Protein AF-A0A930A502-F1 (afdb_monomer_lite)

Structure (mmCIF, N/CA/C/O backbone):
data_AF-A0A930A502-F1
#
_entry.id   AF-A0A930A502-F1
#
loop_
_atom_site.group_PDB
_atom_site.id
_atom_site.type_symbol
_atom_site.label_atom_id
_atom_site.label_alt_id
_atom_site.label_comp_id
_atom_site.label_asym_id
_atom_site.label_entity_id
_atom_site.label_seq_id
_atom_site.pdbx_PDB_ins_code
_atom_site.Cartn_x
_atom_site.Cartn_y
_atom_site.Cartn_z
_atom_site.occupancy
_atom_site.B_iso_or_equiv
_atom_site.auth_seq_id
_atom_site.auth_comp_id
_atom_site.auth_asym_id
_atom_site.auth_atom_id
_atom_site.pdbx_PDB_model_num
ATOM 1 N N . ILE A 1 1 ? 21.771 18.315 -32.711 1.00 81.50 1 ILE A N 1
ATOM 2 C CA . ILE A 1 1 ? 21.617 18.127 -31.259 1.00 81.50 1 ILE A CA 1
ATOM 3 C C . ILE A 1 1 ? 22.024 19.423 -30.604 1.00 81.50 1 ILE A C 1
ATOM 5 O O . ILE A 1 1 ? 23.213 19.736 -30.575 1.00 81.50 1 ILE A O 1
ATOM 9 N N . LYS A 1 2 ? 21.029 20.214 -30.223 1.00 92.12 2 LYS A N 1
ATOM 10 C CA . LYS A 1 2 ? 21.214 21.560 -29.676 1.00 92.12 2 LYS A CA 1
ATOM 11 C C . LYS A 1 2 ? 20.811 21.653 -28.202 1.00 92.12 2 LYS A C 1
ATOM 13 O O . LYS A 1 2 ? 21.276 22.557 -27.521 1.00 92.12 2 LYS A O 1
ATOM 18 N N . ASP A 1 3 ? 20.024 20.697 -27.713 1.00 92.81 3 ASP A N 1
ATOM 19 C CA . ASP A 1 3 ? 19.558 20.611 -26.329 1.00 92.81 3 ASP A CA 1
ATOM 20 C C . ASP A 1 3 ? 19.425 19.149 -25.855 1.00 92.81 3 ASP A C 1
ATOM 22 O O . ASP A 1 3 ? 19.706 18.195 -26.594 1.00 92.81 3 ASP A O 1
ATOM 26 N N . TYR A 1 4 ? 19.050 18.985 -24.582 1.00 92.44 4 TYR A N 1
ATOM 27 C CA . TYR A 1 4 ? 18.911 17.681 -23.933 1.00 92.44 4 TYR A CA 1
ATOM 28 C C . TYR A 1 4 ? 17.735 16.861 -24.467 1.00 92.44 4 TYR A C 1
ATOM 30 O O . TYR A 1 4 ? 17.845 15.636 -24.509 1.00 92.44 4 TYR A O 1
ATOM 38 N N . ASP A 1 5 ? 16.652 17.497 -24.907 1.00 95.00 5 ASP A N 1
ATOM 39 C CA . ASP A 1 5 ? 15.483 16.790 -25.429 1.00 95.00 5 ASP A CA 1
ATOM 40 C C . ASP A 1 5 ? 15.796 16.196 -26.809 1.00 95.00 5 ASP A C 1
ATOM 42 O O . ASP A 1 5 ? 15.589 14.998 -27.035 1.00 95.00 5 ASP A O 1
ATOM 46 N N . GLU A 1 6 ? 16.419 16.976 -27.699 1.00 94.44 6 GLU A N 1
ATOM 47 C CA . GLU A 1 6 ? 16.942 16.494 -28.980 1.00 94.44 6 GLU A CA 1
ATOM 48 C C . GLU A 1 6 ? 17.991 15.392 -28.786 1.00 94.44 6 GLU A C 1
ATOM 50 O O . GLU A 1 6 ? 18.000 14.404 -29.530 1.00 94.44 6 GLU A O 1
ATOM 55 N N . LEU A 1 7 ? 18.881 15.539 -27.795 1.00 94.38 7 LEU A N 1
ATOM 56 C CA . LEU A 1 7 ? 19.883 14.521 -27.470 1.00 94.38 7 LEU A CA 1
ATOM 57 C C . LEU A 1 7 ? 19.214 13.228 -27.008 1.00 94.38 7 LEU A C 1
ATOM 59 O O . LEU A 1 7 ? 19.590 12.153 -27.472 1.00 94.38 7 LEU A O 1
ATOM 63 N N . ASN A 1 8 ? 18.227 13.324 -26.119 1.00 92.69 8 ASN A N 1
ATOM 64 C CA . ASN A 1 8 ? 17.527 12.175 -25.562 1.00 92.69 8 ASN A CA 1
ATOM 65 C C . ASN A 1 8 ? 16.766 11.411 -26.656 1.00 92.69 8 ASN A C 1
ATOM 67 O O . ASN A 1 8 ? 16.852 10.180 -26.733 1.00 92.69 8 ASN A O 1
ATOM 71 N N . VAL A 1 9 ? 16.090 12.131 -27.558 1.00 94.75 9 VAL A N 1
ATOM 72 C CA . VAL A 1 9 ? 15.415 11.532 -28.718 1.00 94.75 9 VAL A CA 1
ATOM 73 C C . VAL A 1 9 ? 16.430 10.868 -29.649 1.00 94.75 9 VAL A C 1
ATOM 75 O O . VAL A 1 9 ? 16.268 9.689 -29.980 1.00 94.75 9 VAL A O 1
ATOM 78 N N . TRP A 1 10 ? 17.503 11.561 -30.044 1.00 95.50 10 TRP A N 1
ATOM 79 C CA . TRP A 1 10 ? 18.530 10.997 -30.929 1.00 95.50 10 TRP A CA 1
ATOM 80 C C . TRP A 1 10 ? 19.221 9.771 -30.312 1.00 95.50 10 TRP A C 1
ATOM 82 O O . TRP A 1 10 ? 19.390 8.744 -30.980 1.00 95.50 10 TRP A O 1
ATOM 92 N N . PHE A 1 11 ? 19.566 9.837 -29.024 1.00 93.88 11 PHE A N 1
ATOM 93 C CA . PHE A 1 11 ? 20.206 8.743 -28.301 1.00 93.88 11 PHE A CA 1
ATOM 94 C C . PHE A 1 11 ? 19.317 7.497 -28.295 1.00 93.88 11 PHE A C 1
ATOM 96 O O . PHE A 1 11 ? 19.758 6.426 -28.713 1.00 93.88 11 PHE A O 1
ATOM 103 N N . ASN A 1 12 ? 18.052 7.629 -27.891 1.00 91.88 12 ASN A N 1
ATOM 104 C CA . ASN A 1 12 ? 17.153 6.482 -27.749 1.00 91.88 12 ASN A CA 1
ATOM 105 C C . ASN A 1 12 ? 16.696 5.890 -29.089 1.00 91.88 12 ASN A C 1
ATOM 107 O O . ASN A 1 12 ? 16.521 4.671 -29.197 1.00 91.88 12 ASN A O 1
ATOM 111 N N . THR A 1 13 ? 16.515 6.725 -30.115 1.00 91.31 13 THR A N 1
ATOM 112 C CA . THR A 1 13 ? 16.025 6.277 -31.430 1.00 91.31 13 THR A CA 1
ATOM 113 C C . THR A 1 13 ? 17.136 5.748 -32.334 1.00 91.31 13 THR A C 1
ATOM 115 O O . THR A 1 13 ? 16.905 4.789 -33.079 1.00 91.31 13 THR A O 1
ATOM 118 N N . THR A 1 14 ? 18.334 6.336 -32.246 1.00 91.00 14 THR A N 1
ATOM 119 C CA . THR A 1 14 ? 19.435 6.106 -33.191 1.00 91.00 14 THR A CA 1
ATOM 120 C C . THR A 1 14 ? 20.639 5.463 -32.507 1.00 91.00 14 THR A C 1
ATOM 122 O O . THR A 1 14 ? 20.966 4.308 -32.788 1.00 91.00 14 THR A O 1
ATOM 125 N N . TYR A 1 15 ? 21.292 6.164 -31.576 1.00 91.00 15 TYR A N 1
ATOM 126 C CA . TYR A 1 15 ? 22.592 5.730 -31.046 1.00 91.00 15 TYR A CA 1
ATOM 127 C C . TYR A 1 15 ? 22.513 4.454 -30.195 1.00 91.00 15 TYR A C 1
ATOM 129 O O . TYR A 1 15 ? 23.364 3.572 -30.315 1.00 91.00 15 TYR A O 1
ATOM 137 N N . ARG A 1 16 ? 21.439 4.285 -29.413 1.00 88.38 16 ARG A N 1
ATOM 138 C CA . ARG A 1 16 ? 21.165 3.070 -28.630 1.00 88.38 16 ARG A CA 1
ATOM 139 C C . ARG A 1 16 ? 21.151 1.815 -29.503 1.00 88.38 16 ARG A C 1
ATOM 141 O O . ARG A 1 16 ? 21.686 0.786 -29.100 1.00 88.38 16 ARG A O 1
ATOM 148 N N . LYS A 1 17 ? 20.572 1.890 -30.709 1.00 86.38 17 LYS A N 1
ATOM 149 C CA . LYS A 1 17 ? 20.543 0.752 -31.645 1.00 86.38 17 LYS A CA 1
ATOM 150 C C . LYS A 1 17 ? 21.951 0.378 -32.104 1.00 86.38 17 LYS A C 1
ATOM 152 O O . LYS A 1 17 ? 22.286 -0.801 -32.087 1.00 86.38 17 LYS A O 1
ATOM 157 N N . TYR A 1 18 ? 22.774 1.372 -32.450 1.00 87.81 18 TYR A N 1
ATOM 158 C CA . TYR A 1 18 ? 24.178 1.162 -32.817 1.00 87.81 18 TYR A CA 1
ATOM 159 C C . TYR A 1 18 ? 24.977 0.516 -31.676 1.00 87.81 18 TYR A C 1
ATOM 161 O O . TYR A 1 18 ? 25.687 -0.463 -31.904 1.00 87.81 18 TYR A O 1
ATOM 169 N N . LEU A 1 19 ? 24.829 1.015 -30.442 1.00 87.25 19 LEU A N 1
ATOM 170 C CA . LEU A 1 19 ? 25.496 0.439 -29.270 1.00 87.25 19 LEU A CA 1
ATOM 171 C C . LEU A 1 19 ? 25.076 -1.015 -29.034 1.00 87.25 19 LEU A C 1
ATOM 173 O O . LEU A 1 19 ? 25.941 -1.873 -28.866 1.00 87.25 19 LEU A O 1
ATOM 177 N N . ASN A 1 20 ? 23.775 -1.305 -29.088 1.00 83.81 20 ASN A N 1
ATOM 178 C CA . ASN A 1 20 ? 23.274 -2.668 -28.932 1.00 83.81 20 ASN A CA 1
ATOM 179 C C . ASN A 1 20 ? 23.815 -3.587 -30.035 1.00 83.81 20 ASN A C 1
ATOM 181 O O . ASN A 1 20 ? 24.306 -4.661 -29.730 1.00 83.81 20 ASN A O 1
ATOM 185 N N . GLN A 1 21 ? 23.827 -3.164 -31.300 1.00 81.56 21 GLN A N 1
ATOM 186 C CA . GLN A 1 21 ? 24.391 -3.984 -32.382 1.00 81.56 21 GLN A CA 1
ATOM 187 C C . GLN A 1 21 ? 25.895 -4.241 -32.224 1.00 81.56 21 GLN A C 1
ATOM 189 O O . GLN A 1 21 ? 26.375 -5.320 -32.563 1.00 81.56 21 GLN A O 1
ATOM 194 N N . LYS A 1 22 ? 26.650 -3.255 -31.729 1.00 85.62 22 LYS A N 1
ATOM 195 C CA . LYS A 1 22 ? 28.108 -3.355 -31.606 1.00 85.62 22 LYS A CA 1
ATOM 196 C C . LYS A 1 22 ? 28.554 -4.150 -30.379 1.00 85.62 22 LY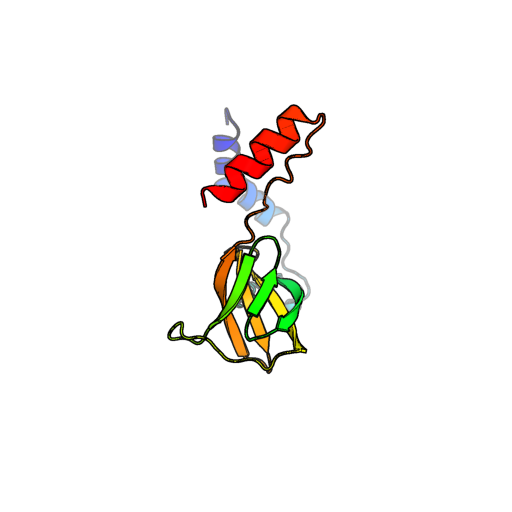S A C 1
ATOM 198 O O . LYS A 1 22 ? 29.584 -4.820 -30.434 1.00 85.62 22 LYS A O 1
ATOM 203 N N . PHE A 1 23 ? 27.818 -4.040 -29.274 1.00 81.44 23 PHE A N 1
ATOM 204 C CA . PHE A 1 23 ? 28.251 -4.540 -27.968 1.00 81.44 23 PHE A CA 1
ATOM 205 C C . PHE A 1 23 ? 27.332 -5.597 -27.358 1.00 81.44 23 PHE A C 1
ATOM 207 O O . PHE A 1 23 ? 27.807 -6.374 -26.529 1.00 81.44 23 PHE A O 1
ATOM 214 N N . ALA A 1 24 ? 26.058 -5.680 -27.756 1.00 75.81 24 ALA A N 1
ATOM 215 C CA . ALA A 1 24 ? 25.199 -6.765 -27.303 1.00 75.81 24 ALA A CA 1
ATOM 216 C C . ALA A 1 24 ? 25.589 -8.035 -28.060 1.00 75.81 24 ALA A C 1
ATOM 218 O O . ALA A 1 24 ? 25.290 -8.218 -29.239 1.00 75.81 24 ALA A O 1
ATOM 219 N N . ARG A 1 25 ? 26.309 -8.913 -27.371 1.00 72.00 25 ARG A N 1
ATOM 220 C CA . ARG A 1 25 ? 26.502 -10.288 -27.819 1.00 72.00 25 ARG A CA 1
ATOM 221 C C . ARG A 1 25 ? 25.325 -11.104 -27.323 1.00 72.00 25 ARG A C 1
ATOM 223 O O . ARG A 1 25 ? 24.859 -10.886 -26.205 1.00 72.00 25 ARG A O 1
ATOM 230 N N . ASN A 1 26 ? 24.886 -12.065 -28.129 1.00 70.75 26 ASN A N 1
ATOM 231 C CA . ASN A 1 26 ? 23.994 -13.084 -27.607 1.00 70.75 26 ASN A CA 1
ATOM 232 C C . ASN A 1 26 ? 24.705 -13.777 -26.434 1.00 70.75 26 ASN A C 1
ATOM 234 O O . ASN A 1 26 ? 25.896 -14.096 -26.556 1.00 70.75 26 ASN A O 1
ATOM 238 N N . PRO A 1 27 ? 24.022 -13.966 -25.298 1.00 70.06 27 PRO A N 1
ATOM 239 C CA . PRO A 1 27 ? 24.574 -14.733 -24.198 1.00 70.06 27 PRO A CA 1
ATOM 240 C C . PRO A 1 27 ? 24.963 -16.125 -24.700 1.00 70.06 27 PRO A C 1
ATOM 242 O O . PRO A 1 27 ? 24.263 -16.714 -25.522 1.00 70.06 27 PRO A O 1
ATOM 245 N N . ILE A 1 28 ? 26.089 -16.641 -24.211 1.00 74.38 28 ILE A N 1
ATOM 246 C CA . ILE A 1 28 ? 26.556 -17.988 -24.568 1.00 74.38 28 ILE A CA 1
ATOM 247 C C . ILE A 1 28 ? 25.569 -19.040 -24.039 1.00 74.38 28 ILE A C 1
ATOM 249 O O . ILE A 1 28 ? 25.320 -20.042 -24.700 1.00 74.38 28 ILE A O 1
ATOM 253 N N . ASP A 1 29 ? 24.982 -18.776 -22.871 1.00 76.56 29 ASP A N 1
ATOM 254 C CA . ASP A 1 29 ? 23.895 -19.555 -22.293 1.00 76.56 29 ASP A CA 1
ATOM 255 C C . ASP A 1 29 ? 22.545 -18.873 -22.589 1.00 76.56 29 ASP A C 1
ATOM 257 O O . ASP A 1 29 ? 22.324 -17.757 -22.112 1.00 76.56 29 ASP A O 1
ATOM 261 N N . PRO A 1 30 ? 21.617 -19.514 -23.323 1.00 69.44 30 PRO A N 1
ATOM 262 C CA . PRO A 1 30 ? 20.271 -18.990 -23.560 1.00 69.44 30 PRO A CA 1
ATOM 263 C C . PRO A 1 30 ? 19.508 -18.619 -22.277 1.00 69.44 30 PRO A C 1
ATOM 265 O O . PRO A 1 30 ? 18.686 -17.705 -22.312 1.00 69.44 30 PRO A O 1
ATOM 268 N N . HIS A 1 31 ? 19.803 -19.264 -21.142 1.00 70.12 31 HIS A N 1
ATOM 269 C CA . HIS A 1 31 ? 19.213 -18.945 -19.835 1.00 70.12 31 HIS A CA 1
ATOM 270 C C . HIS A 1 31 ? 19.847 -17.722 -19.154 1.00 70.12 31 HIS A C 1
ATOM 272 O O . HIS A 1 31 ? 19.285 -17.187 -18.202 1.00 70.12 31 HIS A O 1
ATOM 278 N N . SER A 1 32 ? 20.990 -17.244 -19.656 1.00 68.75 32 SER A N 1
ATOM 279 C CA . SER A 1 32 ? 21.634 -15.993 -19.236 1.00 68.75 32 SER A CA 1
ATOM 280 C C . SER A 1 32 ? 21.118 -14.773 -20.010 1.00 68.75 32 SER A C 1
ATOM 282 O O . SER A 1 32 ? 21.561 -13.650 -19.748 1.00 68.75 32 SER A O 1
ATOM 284 N N . ALA A 1 33 ? 20.217 -14.958 -20.979 1.00 69.44 33 ALA A N 1
ATOM 285 C CA . ALA A 1 33 ? 19.546 -13.840 -21.622 1.00 69.44 33 ALA A CA 1
ATOM 286 C C . ALA A 1 33 ? 18.676 -13.101 -20.608 1.00 69.44 33 ALA A C 1
ATOM 288 O O . ALA A 1 33 ? 17.957 -13.719 -19.826 1.00 69.44 33 ALA A O 1
ATOM 289 N N . PHE A 1 34 ? 18.704 -11.768 -20.653 1.00 69.62 34 PHE A N 1
ATOM 290 C CA . PHE A 1 34 ? 17.669 -10.982 -19.998 1.00 69.62 34 PHE A CA 1
ATOM 291 C C . PHE A 1 34 ? 16.328 -11.380 -20.607 1.00 69.62 34 PHE A C 1
ATOM 293 O O . PHE A 1 34 ? 16.038 -11.052 -21.758 1.00 69.62 34 PHE A O 1
ATOM 300 N N . MET A 1 35 ? 15.534 -12.120 -19.842 1.00 68.12 35 MET A N 1
ATOM 301 C CA . MET A 1 35 ? 14.180 -12.470 -20.228 1.00 68.12 35 MET A CA 1
ATOM 302 C C . MET A 1 35 ? 13.244 -11.336 -19.811 1.00 68.12 35 MET A C 1
ATOM 304 O O . MET A 1 35 ? 13.355 -10.845 -18.682 1.00 68.12 35 MET A O 1
ATOM 308 N N . PRO A 1 36 ? 12.334 -10.893 -20.695 1.00 71.00 36 PRO A N 1
ATOM 309 C CA . PRO A 1 36 ? 11.280 -9.983 -20.286 1.00 71.00 36 PRO A CA 1
ATOM 310 C C . PRO A 1 36 ? 10.477 -10.646 -19.165 1.00 71.00 36 PRO A C 1
ATOM 312 O O . PRO A 1 36 ? 10.115 -11.818 -19.243 1.00 71.00 36 PRO A O 1
ATOM 315 N N . ILE A 1 37 ? 10.240 -9.896 -18.095 1.00 73.56 37 ILE A N 1
ATOM 316 C CA . ILE A 1 37 ? 9.425 -10.367 -16.985 1.00 73.56 37 ILE A CA 1
ATOM 317 C C . ILE A 1 37 ? 7.959 -10.229 -17.410 1.00 73.56 37 ILE A C 1
ATOM 319 O O . ILE A 1 37 ? 7.439 -9.120 -17.489 1.00 73.56 37 ILE A O 1
ATOM 323 N N . GLU A 1 38 ? 7.294 -11.352 -17.676 1.00 80.19 38 GLU A N 1
ATOM 324 C CA . GLU A 1 38 ? 5.855 -11.420 -17.982 1.00 80.19 38 GLU A CA 1
ATOM 325 C C . GLU A 1 38 ? 5.008 -11.485 -16.702 1.00 80.19 38 GLU A C 1
ATOM 327 O O . GLU A 1 38 ? 4.100 -12.303 -16.569 1.00 80.19 38 GLU A O 1
ATOM 332 N N . VAL A 1 39 ? 5.330 -10.656 -15.710 1.00 80.38 39 VAL A N 1
ATOM 333 C CA . VAL A 1 39 ? 4.559 -10.590 -14.463 1.00 80.38 39 VAL A CA 1
ATOM 334 C C . VAL A 1 39 ? 4.136 -9.164 -14.174 1.00 80.38 39 VAL A C 1
ATOM 336 O O . VAL A 1 39 ? 4.759 -8.204 -14.634 1.00 80.38 39 VAL A O 1
ATOM 339 N N . ASN A 1 40 ? 3.081 -9.024 -13.380 1.00 82.12 40 ASN A N 1
ATOM 340 C CA . ASN A 1 40 ? 2.662 -7.723 -12.905 1.00 82.12 40 ASN A CA 1
ATO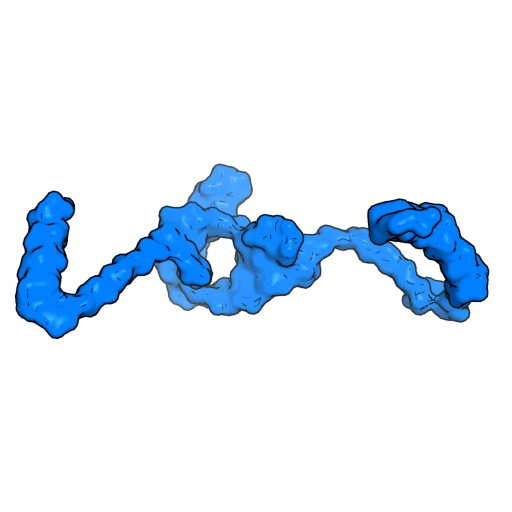M 341 C C . ASN A 1 40 ? 3.739 -7.142 -11.971 1.00 82.12 40 ASN A C 1
ATOM 343 O O . ASN A 1 40 ? 3.942 -7.621 -10.854 1.00 82.12 40 ASN A O 1
ATOM 347 N N . LEU A 1 41 ? 4.446 -6.107 -12.435 1.00 85.19 41 LEU A N 1
ATOM 348 C CA . LEU A 1 41 ? 5.534 -5.476 -11.683 1.00 85.19 41 LEU A CA 1
ATOM 349 C C . LEU A 1 41 ? 5.055 -4.891 -10.348 1.00 85.19 41 LEU A C 1
ATOM 351 O O . LEU A 1 41 ? 5.829 -4.892 -9.392 1.00 85.19 41 LEU A O 1
ATOM 355 N N . SER A 1 42 ? 3.786 -4.488 -10.256 1.00 83.06 42 SER A N 1
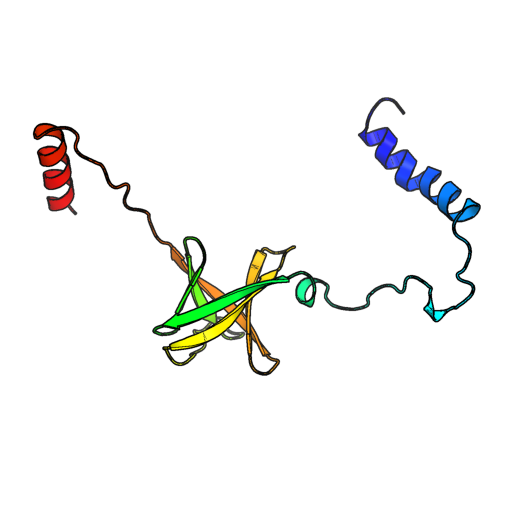ATOM 356 C CA . SER A 1 42 ? 3.128 -4.024 -9.029 1.00 83.06 42 SER A CA 1
ATOM 357 C C . SER A 1 42 ? 3.121 -5.051 -7.895 1.00 83.06 42 SER A C 1
ATOM 359 O O . SER A 1 42 ? 2.982 -4.692 -6.730 1.00 83.06 42 SER A O 1
ATOM 361 N N . GLU A 1 43 ? 3.304 -6.342 -8.187 1.00 78.88 43 GLU A N 1
ATOM 362 C CA . GLU A 1 43 ? 3.410 -7.377 -7.150 1.00 78.88 43 GLU A CA 1
ATOM 363 C C . GLU A 1 43 ? 4.823 -7.480 -6.557 1.00 78.88 43 GLU A C 1
ATOM 365 O O . GLU A 1 43 ? 4.995 -7.879 -5.397 1.00 78.88 43 GLU A O 1
ATOM 370 N N . ILE A 1 44 ? 5.832 -7.116 -7.354 1.00 85.25 44 ILE A N 1
ATOM 371 C CA . ILE A 1 44 ? 7.256 -7.214 -7.017 1.00 85.25 44 ILE A CA 1
ATOM 372 C C . ILE A 1 44 ? 7.743 -5.904 -6.402 1.00 85.25 44 ILE A C 1
ATOM 374 O O . ILE A 1 44 ? 8.346 -5.903 -5.325 1.00 85.25 44 ILE A O 1
ATOM 378 N N . PHE A 1 45 ? 7.467 -4.787 -7.071 1.00 91.12 45 PHE A N 1
ATOM 379 C CA . PHE A 1 45 ? 7.917 -3.455 -6.687 1.00 91.12 45 PHE A CA 1
ATOM 380 C C . PHE A 1 45 ? 6.988 -2.866 -5.635 1.00 91.12 45 PH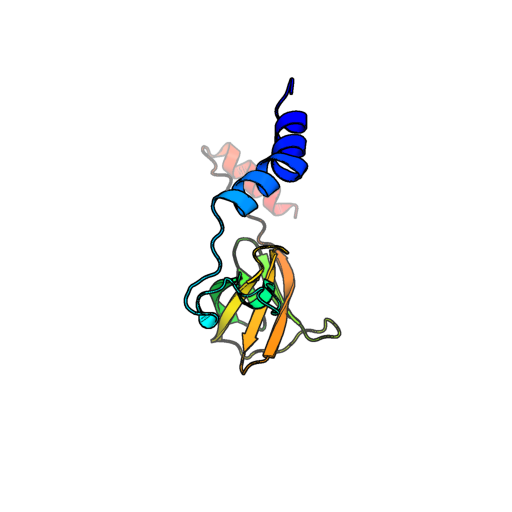E A C 1
ATOM 382 O O . PHE A 1 45 ? 6.209 -1.951 -5.890 1.00 91.12 45 PHE A O 1
ATOM 389 N N . THR A 1 46 ? 7.087 -3.425 -4.429 1.00 93.19 46 THR A N 1
ATOM 390 C CA . THR A 1 46 ? 6.292 -2.995 -3.282 1.00 93.19 46 THR A CA 1
ATOM 391 C C . THR A 1 46 ? 7.157 -2.658 -2.083 1.00 93.19 46 THR A C 1
ATOM 393 O O . THR A 1 46 ? 8.077 -3.398 -1.721 1.00 93.19 46 THR A O 1
ATOM 396 N N . LEU A 1 47 ? 6.823 -1.559 -1.408 1.00 94.00 47 LEU A N 1
ATOM 397 C CA . LEU A 1 47 ? 7.324 -1.303 -0.061 1.00 94.00 47 LEU A CA 1
ATOM 398 C C . LEU A 1 47 ? 6.547 -2.164 0.928 1.00 94.00 47 LEU A C 1
ATOM 400 O O . LEU A 1 47 ? 5.348 -2.368 0.763 1.00 94.00 47 LEU A O 1
ATOM 404 N N . ARG A 1 48 ? 7.220 -2.664 1.966 1.00 93.75 48 ARG A N 1
ATOM 405 C CA . ARG A 1 48 ? 6.637 -3.614 2.916 1.00 93.75 48 ARG A CA 1
ATOM 406 C C . ARG A 1 48 ? 6.727 -3.102 4.344 1.00 93.75 48 ARG A C 1
ATOM 408 O O . ARG A 1 48 ? 7.817 -2.825 4.838 1.00 93.75 48 ARG A O 1
ATOM 415 N N . TYR A 1 49 ? 5.594 -3.093 5.039 1.00 94.19 49 TYR A N 1
ATOM 416 C CA . TYR A 1 49 ? 5.508 -2.689 6.439 1.00 94.19 49 TYR A CA 1
ATOM 417 C C . TYR A 1 49 ? 4.642 -3.654 7.239 1.00 94.19 49 TYR A C 1
ATOM 419 O O . TYR A 1 49 ? 3.568 -4.064 6.806 1.00 94.19 49 TYR A O 1
ATOM 427 N N . ILE A 1 50 ? 5.087 -3.988 8.448 1.00 94.62 50 ILE A N 1
ATOM 428 C CA . ILE A 1 50 ? 4.245 -4.703 9.406 1.00 94.62 50 ILE A CA 1
ATOM 429 C C . ILE A 1 50 ? 3.415 -3.666 10.163 1.00 94.62 50 ILE A C 1
ATOM 431 O O . ILE A 1 50 ? 3.939 -2.679 10.701 1.00 94.62 50 ILE A O 1
ATOM 435 N N . ARG A 1 51 ? 2.099 -3.872 10.174 1.00 94.94 51 ARG A N 1
ATOM 436 C CA . ARG A 1 51 ? 1.142 -3.066 10.933 1.00 94.94 51 ARG A CA 1
ATOM 437 C C . ARG A 1 51 ? 0.191 -3.963 11.689 1.00 94.94 51 ARG A C 1
ATOM 439 O O . ARG A 1 51 ? -0.033 -5.110 11.324 1.00 94.94 51 ARG A O 1
ATOM 446 N N . LYS A 1 52 ? -0.370 -3.418 12.757 1.00 95.69 52 LYS A N 1
ATOM 447 C CA . LYS A 1 52 ? -1.337 -4.106 13.596 1.00 95.69 52 LYS A CA 1
ATOM 448 C C . LYS A 1 52 ? -2.711 -3.518 13.336 1.00 95.69 52 LYS A C 1
ATOM 450 O O . LYS A 1 52 ? -2.873 -2.301 13.420 1.00 95.69 52 LYS A O 1
ATOM 455 N N . ILE A 1 53 ? -3.672 -4.374 13.011 1.00 95.06 53 ILE A N 1
ATOM 456 C CA . ILE A 1 53 ? -5.064 -3.961 12.856 1.00 95.06 53 ILE A CA 1
ATOM 457 C C . ILE A 1 53 ? -5.710 -3.871 14.231 1.00 95.06 53 ILE A C 1
ATOM 459 O O . ILE A 1 53 ? -5.659 -4.823 15.007 1.00 95.06 53 ILE A O 1
ATOM 463 N N . ASN A 1 54 ? -6.362 -2.746 14.499 1.00 94.00 54 ASN A N 1
ATOM 464 C CA . ASN A 1 54 ? -7.205 -2.522 15.663 1.00 94.00 54 ASN A CA 1
ATOM 465 C C . ASN A 1 54 ? -8.566 -2.027 15.176 1.00 94.00 54 ASN A C 1
ATOM 467 O O . ASN A 1 54 ? -8.638 -1.049 14.444 1.00 94.00 54 ASN A O 1
ATOM 471 N N . ASN A 1 55 ? -9.638 -2.710 15.571 1.00 92.31 55 ASN A N 1
ATOM 472 C CA . ASN A 1 55 ? -11.020 -2.394 15.196 1.00 92.31 55 ASN A CA 1
ATOM 473 C C . ASN A 1 55 ? -11.212 -2.240 13.677 1.00 92.31 55 ASN A C 1
ATOM 475 O O . ASN A 1 55 ? -11.847 -1.303 13.209 1.00 92.31 55 ASN A O 1
ATOM 479 N N . GLY A 1 56 ? -10.626 -3.160 12.904 1.00 92.44 56 GLY A N 1
ATOM 480 C CA . GLY A 1 56 ? -10.737 -3.181 11.443 1.00 92.44 56 GLY A CA 1
ATOM 481 C C . GLY A 1 56 ? -9.891 -2.138 10.708 1.00 92.44 56 GLY A C 1
ATOM 482 O O . GLY A 1 56 ? -9.905 -2.131 9.483 1.00 92.44 56 GLY A O 1
ATOM 483 N N . ILE A 1 57 ? -9.124 -1.302 11.414 1.00 94.94 57 ILE A N 1
ATOM 484 C CA . ILE A 1 57 ? -8.275 -0.269 10.810 1.00 94.94 57 ILE A CA 1
ATOM 485 C C . ILE A 1 57 ? -6.811 -0.410 11.227 1.00 94.94 57 ILE A C 1
ATOM 487 O O . ILE A 1 57 ? -6.488 -1.001 12.259 1.00 94.94 57 ILE A O 1
ATOM 491 N N . PHE A 1 58 ? -5.908 0.173 10.448 1.00 94.94 58 PHE A N 1
ATOM 492 C CA . PHE A 1 58 ? -4.519 0.391 10.848 1.00 94.94 58 PHE A CA 1
ATOM 493 C C . PHE A 1 58 ? -4.092 1.816 10.505 1.00 94.94 58 PHE A C 1
ATOM 495 O O . PHE A 1 58 ? -4.576 2.415 9.547 1.00 94.94 58 PHE A O 1
ATOM 502 N N . SER A 1 59 ? -3.169 2.367 11.289 1.00 93.25 59 SER A N 1
ATOM 503 C CA . SER A 1 59 ? -2.541 3.642 10.963 1.00 93.25 59 SER A CA 1
ATOM 504 C C . SER A 1 59 ? -1.293 3.421 10.118 1.00 93.25 59 SER A C 1
ATOM 506 O O . SER A 1 59 ? -0.460 2.541 10.378 1.00 93.25 59 SER A O 1
ATOM 508 N N . PHE A 1 60 ? -1.138 4.247 9.095 1.00 91.69 60 PHE A N 1
ATOM 509 C CA . PHE A 1 60 ? 0.076 4.300 8.306 1.00 91.69 60 PHE A CA 1
ATOM 510 C C . PHE A 1 60 ? 0.313 5.731 7.830 1.00 91.69 60 PHE A C 1
ATOM 512 O O . PHE A 1 60 ? -0.586 6.379 7.299 1.00 91.69 60 PHE A O 1
ATOM 519 N N . GLN A 1 61 ? 1.530 6.234 8.060 1.00 87.25 61 GLN A N 1
ATOM 520 C CA . GLN A 1 61 ? 1.866 7.647 7.877 1.00 87.25 61 GLN A CA 1
ATOM 521 C C . GLN A 1 61 ? 0.847 8.548 8.604 1.00 87.25 61 GLN A C 1
ATOM 523 O O . GLN A 1 61 ? 0.654 8.405 9.812 1.00 87.25 61 GLN A O 1
ATOM 528 N N . LYS A 1 62 ? 0.199 9.464 7.880 1.00 88.31 62 LYS A N 1
ATOM 529 C CA . LYS A 1 62 ? -0.793 10.408 8.409 1.00 88.31 62 LYS A CA 1
ATOM 530 C C . LYS A 1 62 ? -2.234 9.907 8.279 1.00 88.31 62 LYS A C 1
ATOM 532 O O . LYS A 1 62 ? -3.142 10.631 8.662 1.00 88.31 62 LYS A O 1
ATOM 537 N N . ASN A 1 63 ? -2.458 8.690 7.786 1.00 93.81 63 ASN A N 1
ATOM 538 C CA . ASN A 1 63 ? -3.792 8.190 7.463 1.00 93.81 63 ASN A CA 1
ATOM 539 C C . ASN A 1 63 ? -4.151 6.932 8.261 1.00 93.81 63 ASN A C 1
ATOM 541 O O . ASN A 1 63 ? -3.291 6.160 8.698 1.00 93.81 63 ASN A O 1
ATOM 545 N N . TYR A 1 64 ? -5.451 6.729 8.424 1.00 94.50 64 TYR A N 1
ATOM 546 C CA . TYR A 1 64 ? -6.063 5.487 8.861 1.00 94.50 64 TYR A CA 1
ATOM 547 C C . TYR A 1 64 ? -6.644 4.780 7.649 1.00 94.50 64 TYR A C 1
ATOM 549 O O . TYR A 1 64 ? -7.392 5.371 6.869 1.00 94.50 64 TYR A O 1
ATOM 557 N N . TYR A 1 65 ? -6.307 3.506 7.523 1.00 95.88 65 TYR A N 1
ATOM 558 C CA . TYR A 1 65 ? -6.724 2.658 6.424 1.00 95.88 65 TYR A CA 1
ATOM 559 C C . TYR A 1 65 ? -7.617 1.537 6.942 1.00 95.88 65 TYR A C 1
ATOM 561 O O . TYR A 1 65 ? -7.337 0.960 7.996 1.00 95.88 65 TYR A O 1
ATOM 569 N N . ALA A 1 66 ? -8.655 1.210 6.178 1.00 95.75 66 ALA A N 1
ATOM 570 C CA . ALA A 1 66 ? -9.478 0.025 6.376 1.00 95.75 66 ALA A CA 1
ATOM 571 C C . ALA A 1 66 ? -9.314 -0.920 5.175 1.00 95.75 66 ALA A C 1
ATOM 573 O O . ALA A 1 66 ? -9.368 -0.446 4.036 1.00 95.75 66 ALA A O 1
ATOM 574 N N . PRO A 1 67 ? -9.131 -2.234 5.394 1.00 96.12 67 PRO A N 1
ATOM 575 C CA . PRO A 1 67 ? -9.223 -3.224 4.331 1.00 96.12 67 PRO A CA 1
ATOM 576 C C . PRO A 1 67 ? -10.641 -3.235 3.748 1.00 96.12 67 PRO A C 1
ATOM 578 O O . PRO A 1 67 ? -11.617 -3.120 4.493 1.00 96.12 67 PRO A O 1
ATOM 581 N N . VAL A 1 68 ? -10.758 -3.393 2.434 1.00 95.19 68 VAL A N 1
ATOM 582 C CA . VAL A 1 68 ? -12.032 -3.468 1.715 1.00 95.19 68 VAL A CA 1
ATOM 583 C C . VAL A 1 68 ? -12.080 -4.692 0.806 1.00 95.19 68 VAL A C 1
ATOM 585 O O . VAL A 1 68 ? -11.037 -5.197 0.388 1.00 95.19 68 VAL A O 1
ATOM 588 N N . ASP A 1 69 ? -13.284 -5.193 0.550 1.00 91.31 69 ASP A N 1
ATOM 589 C CA . ASP A 1 69 ? -13.532 -6.217 -0.465 1.00 91.31 69 ASP A CA 1
ATOM 590 C C . ASP A 1 69 ? -13.596 -5.612 -1.880 1.00 91.31 69 ASP A C 1
ATOM 592 O O . ASP A 1 69 ? -13.429 -4.402 -2.066 1.00 91.31 69 ASP A O 1
ATOM 596 N N . ASP A 1 70 ? -13.830 -6.468 -2.877 1.00 87.81 70 ASP A N 1
ATOM 597 C CA . ASP A 1 70 ? -13.892 -6.082 -4.292 1.00 87.81 70 ASP A CA 1
ATOM 598 C C . ASP A 1 70 ? -15.057 -5.114 -4.590 1.00 87.81 70 ASP A C 1
ATOM 600 O O . ASP A 1 70 ? -14.963 -4.293 -5.502 1.00 87.81 70 ASP A O 1
ATOM 604 N N . ASP A 1 71 ? -16.120 -5.140 -3.775 1.00 89.56 71 ASP A N 1
ATOM 605 C CA . ASP A 1 71 ? -17.252 -4.204 -3.839 1.00 89.56 71 ASP A CA 1
ATOM 606 C C . ASP A 1 71 ? -16.974 -2.887 -3.081 1.00 89.56 71 ASP A C 1
ATOM 608 O O . ASP A 1 71 ? -17.807 -1.975 -3.041 1.00 89.56 71 ASP A O 1
ATOM 612 N N . GLY A 1 72 ? -15.807 -2.769 -2.443 1.00 85.25 72 GLY A N 1
ATOM 613 C CA . GLY A 1 72 ? -15.405 -1.614 -1.650 1.00 85.25 72 GLY A CA 1
ATOM 614 C C . GLY A 1 72 ? -16.034 -1.542 -0.256 1.00 85.25 72 GLY A C 1
ATOM 615 O O . GLY A 1 72 ? -15.928 -0.487 0.381 1.00 85.25 72 GLY A O 1
ATOM 616 N N . LYS A 1 73 ? -16.673 -2.611 0.229 1.00 90.31 73 LYS A N 1
ATOM 617 C CA . LYS A 1 73 ? -17.205 -2.707 1.595 1.00 90.31 73 LYS A CA 1
ATOM 618 C C . LYS A 1 73 ? -16.098 -3.088 2.580 1.00 90.31 73 LYS A C 1
ATOM 620 O O . LYS A 1 73 ? -15.120 -3.722 2.191 1.00 90.31 73 LYS A O 1
ATOM 625 N N . PRO A 1 74 ? -16.228 -2.736 3.872 1.00 89.31 74 PRO A N 1
ATOM 626 C CA . PRO A 1 74 ? -15.216 -3.066 4.870 1.00 89.31 74 PRO A CA 1
ATOM 627 C C . PRO A 1 74 ? -14.965 -4.577 4.976 1.00 89.31 74 PRO A C 1
ATOM 629 O O . PRO A 1 74 ? -15.867 -5.349 5.304 1.00 89.31 74 PRO A O 1
ATOM 632 N N . TYR A 1 75 ? -13.717 -4.991 4.768 1.00 92.81 75 TYR A N 1
ATOM 633 C CA . TYR A 1 75 ? -13.274 -6.368 4.948 1.00 92.81 75 TYR A CA 1
ATOM 634 C C . TYR A 1 75 ? -12.765 -6.561 6.380 1.00 92.81 75 TYR A C 1
ATOM 636 O O . TYR A 1 75 ? -11.740 -6.008 6.791 1.00 92.81 75 TYR A O 1
ATOM 644 N N . PHE A 1 76 ? -13.486 -7.358 7.171 1.00 90.00 76 PHE A N 1
ATOM 645 C CA . PHE A 1 76 ? -13.187 -7.502 8.591 1.00 90.00 76 PHE A CA 1
ATOM 646 C C . PHE A 1 76 ? -11.943 -8.363 8.845 1.00 90.00 76 PHE A C 1
ATOM 648 O O . PHE A 1 76 ? -11.892 -9.554 8.532 1.00 90.00 76 PHE A O 1
ATOM 655 N N . ILE A 1 77 ? -10.957 -7.770 9.518 1.00 92.06 77 ILE A N 1
ATOM 656 C CA . ILE A 1 77 ? -9.824 -8.476 10.116 1.00 92.06 77 ILE A CA 1
ATOM 657 C C . ILE A 1 77 ? -9.879 -8.284 11.631 1.00 92.06 77 ILE A C 1
ATOM 659 O O . ILE A 1 77 ? -9.972 -7.160 12.121 1.00 92.06 77 ILE A O 1
ATOM 663 N N . LYS A 1 78 ? -9.782 -9.395 12.376 1.00 92.62 78 LYS A N 1
ATOM 664 C CA . LYS A 1 78 ? -9.790 -9.399 13.846 1.00 92.62 78 LYS A CA 1
ATOM 665 C C . LYS A 1 78 ? -8.763 -8.407 14.408 1.00 92.62 78 LYS A C 1
ATOM 667 O O . LYS A 1 78 ? -7.604 -8.412 13.990 1.00 92.62 78 LYS A O 1
ATOM 672 N N . SER A 1 79 ? -9.173 -7.614 15.399 1.00 94.75 79 SER A N 1
ATOM 673 C CA . SER A 1 79 ? -8.281 -6.724 16.150 1.00 94.75 79 SER A CA 1
ATOM 674 C C . SER A 1 79 ? -7.074 -7.472 16.720 1.00 94.75 79 SER A C 1
ATOM 676 O O . SER A 1 79 ? -7.142 -8.672 16.995 1.00 94.75 79 SER A O 1
ATOM 678 N N . ASN A 1 80 ? -5.977 -6.748 16.931 1.00 93.88 80 ASN A N 1
ATOM 679 C CA . ASN A 1 80 ? -4.702 -7.273 17.410 1.00 93.88 80 ASN A CA 1
ATOM 680 C C . ASN A 1 80 ? -4.005 -8.238 16.426 1.00 93.88 80 ASN A C 1
ATOM 682 O O . ASN A 1 80 ? -3.067 -8.925 16.821 1.00 93.88 80 ASN A O 1
ATOM 686 N N . THR A 1 81 ? -4.430 -8.281 15.157 1.00 94.31 81 THR A N 1
ATOM 687 C CA . THR A 1 81 ? -3.776 -9.088 14.115 1.00 94.31 81 THR A CA 1
ATOM 688 C C . THR A 1 81 ? -2.682 -8.285 13.420 1.00 94.31 81 THR A C 1
ATOM 690 O O . THR A 1 81 ? -2.923 -7.160 12.981 1.00 94.31 81 THR A O 1
ATOM 693 N N . GLU A 1 82 ? -1.496 -8.873 13.278 1.00 95.06 82 GLU A N 1
ATOM 694 C CA . GLU A 1 82 ? -0.432 -8.319 12.440 1.00 95.06 82 GLU A CA 1
ATOM 695 C C . GLU A 1 82 ? -0.699 -8.608 10.963 1.00 95.06 82 GLU A C 1
ATOM 697 O O . GLU A 1 82 ? -1.058 -9.722 10.573 1.00 95.06 82 GLU A O 1
ATOM 702 N N . VAL A 1 83 ? -0.532 -7.583 10.136 1.00 93.44 83 VAL A N 1
ATOM 703 C CA . VAL A 1 83 ? -0.721 -7.636 8.692 1.00 93.44 83 VAL A CA 1
ATOM 704 C C . VAL A 1 83 ? 0.492 -7.058 7.982 1.00 93.44 83 VAL A C 1
ATOM 706 O O . VAL A 1 83 ? 1.154 -6.135 8.464 1.00 93.44 83 VAL A O 1
ATOM 709 N N . ASN A 1 84 ? 0.778 -7.623 6.814 1.00 93.00 84 ASN A N 1
ATOM 710 C CA . ASN A 1 84 ? 1.831 -7.156 5.936 1.00 93.00 84 ASN A CA 1
ATOM 711 C C . ASN A 1 84 ? 1.227 -6.163 4.939 1.00 93.00 84 ASN A C 1
ATOM 713 O O . ASN A 1 84 ? 0.603 -6.567 3.958 1.00 93.00 84 ASN A O 1
ATOM 717 N N . VAL A 1 85 ? 1.369 -4.876 5.243 1.00 94.25 85 VAL A N 1
ATOM 718 C CA . VAL A 1 85 ? 0.920 -3.780 4.386 1.00 94.25 85 VAL A CA 1
ATOM 719 C C . VAL A 1 85 ? 1.951 -3.581 3.287 1.00 94.25 85 VAL A C 1
ATOM 721 O O . VAL A 1 85 ? 3.156 -3.517 3.558 1.00 94.25 85 VAL A O 1
ATOM 724 N N . ARG A 1 86 ? 1.465 -3.492 2.056 1.00 94.31 86 ARG A N 1
ATOM 725 C CA . ARG A 1 86 ? 2.239 -3.224 0.856 1.00 94.31 86 ARG A CA 1
ATOM 726 C C . ARG A 1 86 ? 1.788 -1.934 0.203 1.00 94.31 86 ARG A C 1
ATOM 728 O O . ARG A 1 86 ? 0.619 -1.570 0.300 1.00 94.31 86 ARG A O 1
ATOM 735 N N . ILE A 1 87 ? 2.747 -1.266 -0.420 1.00 94.81 87 ILE A N 1
ATOM 736 C CA . ILE A 1 87 ? 2.528 -0.051 -1.197 1.00 94.81 87 ILE A CA 1
ATOM 737 C C . ILE A 1 87 ? 3.145 -0.281 -2.557 1.00 94.81 87 ILE A C 1
ATOM 739 O O . ILE A 1 87 ? 4.338 -0.590 -2.623 1.00 94.81 87 ILE A O 1
ATOM 743 N N . ASP A 1 88 ? 2.342 -0.153 -3.599 1.00 94.44 88 ASP A N 1
ATOM 744 C CA . ASP A 1 88 ? 2.827 -0.153 -4.972 1.00 94.44 88 ASP A CA 1
ATOM 745 C C . ASP A 1 88 ? 3.730 1.070 -5.202 1.00 94.44 88 ASP A C 1
ATOM 747 O O . ASP A 1 88 ? 3.357 2.196 -4.880 1.00 94.44 88 ASP A O 1
ATOM 751 N N . VAL A 1 89 ? 4.938 0.863 -5.727 1.00 92.94 89 VAL A N 1
ATOM 752 C CA . VAL A 1 89 ? 5.890 1.958 -5.982 1.00 92.94 89 VAL A CA 1
ATOM 753 C C . VAL A 1 89 ? 5.457 2.848 -7.156 1.00 92.94 89 VAL A C 1
ATOM 755 O O . VAL A 1 89 ? 5.860 4.007 -7.219 1.00 92.94 89 VAL A O 1
ATOM 758 N N . PHE A 1 90 ? 4.656 2.329 -8.084 1.00 90.88 90 PHE A N 1
ATOM 759 C CA . PHE A 1 90 ? 4.185 3.045 -9.268 1.00 90.88 90 PHE A CA 1
ATOM 760 C C . PHE A 1 90 ? 2.846 3.746 -9.043 1.00 90.88 90 PHE A C 1
ATOM 762 O O . PHE A 1 90 ? 2.672 4.864 -9.526 1.00 90.88 90 PHE A O 1
ATOM 769 N N . THR A 1 91 ? 1.902 3.100 -8.351 1.00 91.62 91 THR A N 1
ATOM 770 C CA . THR A 1 91 ? 0.548 3.653 -8.143 1.00 91.62 91 THR A CA 1
ATOM 771 C C . THR A 1 91 ? 0.326 4.247 -6.757 1.00 91.62 91 THR A C 1
ATOM 773 O O . THR A 1 91 ? -0.663 4.943 -6.552 1.00 91.62 91 THR A O 1
ATOM 776 N N . GLU A 1 92 ? 1.229 3.985 -5.808 1.00 91.12 92 GLU A N 1
ATOM 777 C CA . GLU A 1 92 ? 1.086 4.325 -4.385 1.00 91.12 92 GLU A CA 1
ATOM 778 C C . GLU A 1 92 ? -0.102 3.637 -3.686 1.00 91.12 92 GLU A C 1
ATOM 780 O O . GLU A 1 92 ? -0.418 3.943 -2.531 1.00 91.12 92 GLU A O 1
ATOM 785 N N . ASP A 1 93 ? -0.731 2.654 -4.338 1.00 92.88 93 ASP A N 1
ATOM 786 C CA . ASP A 1 93 ? -1.870 1.935 -3.778 1.00 92.88 93 ASP A CA 1
ATOM 787 C C . ASP A 1 93 ? -1.468 1.111 -2.556 1.00 92.88 93 ASP A C 1
ATOM 789 O O . ASP A 1 93 ? -0.491 0.355 -2.563 1.00 92.88 93 ASP A O 1
ATOM 793 N N . VAL A 1 94 ? -2.279 1.217 -1.503 1.00 94.69 94 VAL A N 1
ATOM 794 C CA . VAL A 1 94 ? -2.074 0.503 -0.243 1.00 94.69 94 VAL A CA 1
ATOM 795 C C . VAL A 1 94 ? -2.932 -0.756 -0.212 1.00 94.69 94 VAL A C 1
ATOM 797 O O . VAL A 1 94 ? -4.156 -0.707 -0.350 1.00 94.69 94 VAL A O 1
ATOM 800 N N . PHE A 1 95 ? -2.302 -1.899 0.041 1.00 94.56 95 PHE A N 1
ATOM 801 C CA . PHE A 1 95 ? -2.990 -3.184 0.132 1.00 94.56 95 PHE A CA 1
ATOM 802 C C . PHE A 1 95 ? -2.331 -4.121 1.144 1.00 94.56 95 PHE A C 1
ATOM 804 O O . PHE A 1 95 ? -1.223 -3.895 1.626 1.00 94.56 95 PHE A O 1
ATOM 811 N N . ILE A 1 96 ? -3.026 -5.195 1.497 1.00 94.38 96 ILE A N 1
ATOM 812 C CA . ILE A 1 96 ? -2.546 -6.238 2.401 1.00 94.38 96 ILE A CA 1
ATOM 813 C C . ILE A 1 96 ? -2.494 -7.548 1.627 1.00 94.38 96 ILE A C 1
ATOM 815 O O . ILE A 1 96 ? -3.437 -7.880 0.915 1.00 94.38 96 ILE A O 1
ATOM 819 N N . ILE A 1 97 ? -1.429 -8.331 1.814 1.00 89.19 97 ILE A N 1
ATOM 820 C CA . ILE A 1 97 ? -1.422 -9.730 1.371 1.00 89.19 97 ILE A CA 1
ATOM 821 C C . ILE A 1 97 ? -1.616 -10.646 2.567 1.00 89.19 97 ILE A C 1
ATOM 823 O O . ILE A 1 97 ? -0.823 -10.630 3.514 1.00 89.19 97 ILE A O 1
ATOM 827 N N . ARG A 1 98 ? -2.652 -11.485 2.508 1.00 85.25 98 ARG A N 1
ATOM 828 C CA . ARG A 1 98 ? -2.950 -12.465 3.553 1.00 85.25 98 ARG A CA 1
ATOM 829 C C . ARG A 1 98 ? -3.469 -13.766 2.952 1.00 85.25 98 ARG A C 1
ATOM 831 O O . ARG A 1 98 ? -4.395 -13.753 2.154 1.00 85.25 98 ARG A O 1
ATOM 838 N N . TYR A 1 99 ? -2.878 -14.894 3.353 1.00 86.31 99 TYR A N 1
ATOM 839 C CA . TYR A 1 99 ? -3.223 -16.230 2.834 1.00 86.31 99 TYR A CA 1
ATOM 840 C C . TYR A 1 99 ? -3.234 -16.302 1.292 1.00 86.31 99 TYR A C 1
ATOM 842 O O . TYR A 1 99 ? -4.102 -16.935 0.704 1.00 86.31 99 TYR A O 1
ATOM 850 N N . GLY A 1 100 ? -2.301 -15.602 0.637 1.00 83.94 100 GLY A N 1
ATOM 851 C CA . GLY A 1 100 ? -2.216 -15.531 -0.827 1.00 83.94 100 GLY A CA 1
ATOM 852 C C . GLY A 1 100 ? -3.245 -14.617 -1.501 1.00 83.94 100 GLY A C 1
ATOM 853 O O . GLY A 1 100 ? -3.214 -14.493 -2.717 1.00 83.94 100 GLY A O 1
ATOM 854 N N . LYS A 1 101 ? -4.127 -13.954 -0.743 1.00 88.88 101 LYS A N 1
ATOM 855 C CA . LYS A 1 101 ? -5.100 -12.991 -1.272 1.00 88.88 101 LYS A CA 1
ATOM 856 C C . LYS A 1 101 ? -4.621 -11.559 -1.085 1.00 88.88 101 LYS A C 1
ATOM 858 O O . LYS A 1 101 ? -4.117 -11.212 -0.012 1.00 88.88 101 LYS A O 1
ATOM 863 N N . VAL A 1 102 ? -4.814 -10.748 -2.120 1.00 91.00 102 VAL A N 1
ATOM 864 C CA . VAL A 1 102 ? -4.646 -9.293 -2.083 1.00 91.00 102 VAL A CA 1
ATOM 865 C C . VAL A 1 102 ? -5.941 -8.680 -1.562 1.00 91.00 102 VAL A C 1
ATOM 867 O O . VAL A 1 102 ? -7.021 -9.035 -2.019 1.00 91.00 102 VAL A O 1
ATOM 870 N N . ILE A 1 103 ? -5.831 -7.804 -0.569 1.00 94.38 103 ILE A N 1
ATOM 871 C CA . ILE A 1 103 ? -6.955 -7.085 0.032 1.00 94.38 103 ILE A CA 1
ATOM 872 C C . ILE A 1 103 ? -6.625 -5.598 -0.060 1.00 94.38 103 ILE A C 1
ATOM 874 O O . ILE A 1 103 ? -5.694 -5.127 0.601 1.00 94.38 103 ILE A O 1
ATOM 878 N N . HIS A 1 104 ? -7.363 -4.863 -0.886 1.00 94.88 104 HIS A N 1
ATOM 879 C CA . HIS A 1 104 ? -7.154 -3.427 -1.054 1.00 94.88 104 HIS A CA 1
ATOM 880 C C . HIS A 1 104 ? -7.537 -2.664 0.213 1.00 94.88 104 HIS A C 1
ATOM 882 O O . HIS A 1 104 ? -8.348 -3.125 1.016 1.00 94.88 104 HIS A O 1
ATOM 888 N N . CYS A 1 105 ? -6.925 -1.503 0.428 1.00 95.25 105 CYS A N 1
ATOM 889 C CA . CYS A 1 105 ? -7.202 -0.663 1.586 1.00 95.25 105 CYS A CA 1
ATOM 890 C C . CYS A 1 105 ? -7.637 0.731 1.139 1.00 95.25 105 CYS A C 1
ATOM 892 O O . CYS A 1 105 ? -7.043 1.314 0.236 1.00 95.25 105 CYS A O 1
ATOM 894 N N . LYS A 1 106 ? -8.643 1.297 1.809 1.00 95.25 106 LYS A N 1
ATOM 895 C CA . LYS A 1 106 ? -9.079 2.682 1.594 1.00 95.25 106 LYS A CA 1
ATOM 896 C C . LYS A 1 106 ? -8.769 3.539 2.806 1.00 95.25 106 LYS A C 1
ATOM 898 O O . LYS A 1 106 ? -8.819 3.065 3.942 1.00 95.25 106 LYS A O 1
ATOM 903 N N . ILE A 1 107 ? -8.478 4.809 2.553 1.00 94.69 107 ILE A N 1
ATOM 904 C CA . ILE A 1 107 ? -8.367 5.815 3.606 1.00 94.69 107 ILE A CA 1
ATOM 905 C C . ILE A 1 107 ? -9.763 6.035 4.188 1.00 94.69 107 ILE A C 1
ATOM 907 O O . ILE A 1 107 ? -10.704 6.330 3.456 1.00 94.69 107 ILE A O 1
ATOM 911 N N . VAL A 1 108 ? -9.889 5.886 5.504 1.00 93.19 108 VAL A N 1
ATOM 912 C CA . VAL A 1 108 ? -11.142 6.137 6.239 1.00 93.19 108 VAL A CA 1
ATOM 913 C C . VAL A 1 108 ? -11.075 7.397 7.090 1.00 93.19 108 VAL A C 1
ATOM 915 O O . VAL A 1 108 ? -12.101 7.955 7.457 1.00 93.19 108 VAL A O 1
ATOM 918 N N . SER A 1 109 ? -9.868 7.850 7.419 1.00 88.50 109 SER A N 1
ATOM 919 C CA . SER A 1 109 ? -9.634 9.092 8.147 1.00 88.50 109 SER A CA 1
ATOM 920 C C . SER A 1 109 ? -8.171 9.504 7.995 1.00 88.50 109 SER A C 1
ATOM 922 O O . SER A 1 109 ? -7.302 8.666 7.753 1.00 88.50 109 SER A O 1
ATOM 924 N N . SER A 1 110 ? -7.883 10.784 8.176 1.00 86.19 110 SER A N 1
ATOM 925 C CA . SER A 1 110 ? -6.531 11.328 8.266 1.00 86.19 110 SER A CA 1
ATOM 926 C C . SER A 1 110 ? -6.314 11.921 9.653 1.00 86.19 110 SER A C 1
ATOM 928 O O . SER A 1 110 ? -7.188 12.606 10.178 1.00 86.19 110 SER A O 1
ATOM 930 N N . ARG A 1 111 ? -5.133 11.711 10.240 1.00 71.69 111 ARG A N 1
ATOM 931 C CA . ARG A 1 111 ? -4.698 12.470 11.414 1.00 71.69 111 ARG A CA 1
ATOM 932 C C . ARG A 1 111 ? -4.504 13.924 11.005 1.00 71.69 111 ARG A C 1
ATOM 934 O O . ARG A 1 111 ? -3.493 14.267 10.391 1.00 71.69 111 ARG A O 1
ATOM 941 N N . THR A 1 112 ? -5.433 14.781 11.400 1.00 63.53 112 THR A N 1
ATOM 942 C CA . THR A 1 112 ? -5.147 16.200 11.574 1.00 63.53 112 THR A CA 1
ATOM 943 C C . THR A 1 112 ? -4.192 16.323 12.753 1.00 63.53 112 THR A C 1
ATOM 945 O O . THR A 1 112 ? -4.492 15.93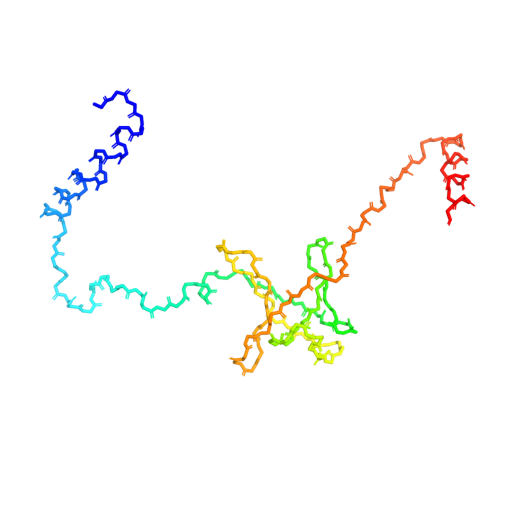4 13.881 1.00 63.53 112 THR A O 1
ATOM 948 N N . TYR A 1 113 ? -2.981 16.801 12.485 1.00 51.62 113 TYR A N 1
ATOM 949 C CA . TYR A 1 113 ? -2.119 17.268 13.556 1.00 51.62 113 TYR A CA 1
ATOM 950 C C . TYR A 1 113 ? -2.808 18.521 14.100 1.00 51.62 113 TYR A C 1
ATOM 952 O O . TYR A 1 113 ? -2.873 19.520 13.383 1.00 51.62 113 TYR A O 1
ATOM 960 N N . ARG A 1 114 ? -3.361 18.482 15.320 1.00 50.94 114 ARG A N 1
ATOM 961 C CA . ARG A 1 114 ? -3.576 19.735 16.053 1.00 50.94 114 ARG A CA 1
ATOM 962 C C . ARG A 1 114 ? -2.184 20.344 16.147 1.00 50.94 114 ARG A C 1
ATOM 964 O O . ARG A 1 114 ? -1.297 19.716 16.727 1.00 50.94 114 ARG A O 1
ATOM 971 N N . GLN A 1 115 ? -1.951 21.482 15.492 1.00 50.56 115 GLN A N 1
ATOM 972 C CA . GLN A 1 115 ? -0.775 22.271 15.826 1.00 50.56 115 GLN A CA 1
ATOM 973 C C . GLN A 1 115 ? -0.879 22.495 17.329 1.00 50.56 115 GLN A C 1
ATOM 975 O O . GLN A 1 115 ? -1.830 23.108 17.796 1.00 50.56 115 GLN A O 1
ATOM 980 N N . THR A 1 116 ? 0.023 21.893 18.096 1.00 53.25 116 THR A N 1
ATOM 981 C CA . THR A 1 116 ? 0.189 22.252 19.495 1.00 53.25 116 THR A CA 1
ATOM 982 C C . THR A 1 116 ? 0.703 23.677 19.469 1.00 53.25 116 THR A C 1
ATOM 984 O O . THR A 1 116 ? 1.894 23.901 19.259 1.00 53.25 116 THR A O 1
ATOM 987 N N . SER A 1 117 ? -0.207 24.634 19.571 1.00 62.47 117 SER A N 1
ATOM 988 C CA . SER A 1 117 ? 0.112 26.016 19.857 1.00 62.47 117 SER A CA 1
ATOM 989 C C . SER A 1 117 ? 0.665 26.039 21.277 1.00 62.47 117 SER A C 1
ATOM 991 O O . SER A 1 117 ? -0.047 25.915 22.270 1.00 62.47 117 SER A O 1
ATOM 993 N N . THR A 1 118 ? 1.988 26.078 21.385 1.00 66.00 118 THR A N 1
ATOM 994 C CA . THR A 1 118 ? 2.650 26.367 22.653 1.00 66.00 118 THR A CA 1
ATOM 995 C C . THR A 1 118 ? 2.411 27.832 22.964 1.00 66.00 118 THR A C 1
ATOM 997 O O . THR A 1 118 ? 2.889 28.694 22.236 1.00 66.00 118 THR A O 1
ATOM 1000 N N . ALA A 1 119 ? 1.665 28.104 24.031 1.00 74.31 119 ALA A N 1
ATOM 1001 C CA . ALA A 1 119 ? 1.585 29.444 24.582 1.00 74.31 119 ALA A CA 1
ATOM 1002 C C . ALA A 1 119 ? 2.922 29.779 25.249 1.00 74.31 119 ALA A C 1
ATOM 1004 O O . ALA A 1 119 ? 3.328 29.104 26.200 1.00 74.31 119 ALA A O 1
ATOM 1005 N N . GLU A 1 120 ? 3.602 30.816 24.771 1.00 81.44 120 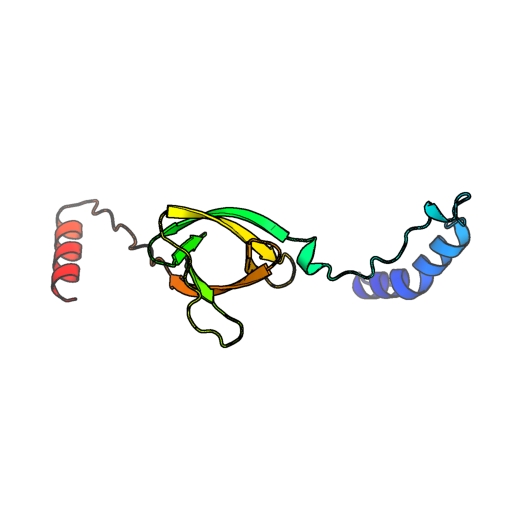GLU A N 1
ATOM 1006 C CA . GLU A 1 120 ? 4.834 31.295 25.404 1.00 81.44 120 GLU A CA 1
ATOM 1007 C C . GLU A 1 120 ? 4.532 32.241 26.575 1.00 81.44 120 GLU A C 1
ATOM 1009 O O . GLU A 1 120 ? 5.403 32.539 27.395 1.00 81.44 120 GLU A O 1
ATOM 1014 N N . ASN A 1 121 ? 3.282 32.701 26.692 1.00 80.50 121 ASN A N 1
ATOM 1015 C CA . ASN A 1 121 ? 2.829 33.559 27.777 1.00 80.50 121 ASN A CA 1
ATOM 1016 C C . ASN A 1 121 ? 1.358 33.314 28.167 1.00 80.50 121 ASN A C 1
ATOM 1018 O O . ASN A 1 121 ? 0.578 32.672 27.465 1.00 80.50 121 ASN A O 1
ATOM 1022 N N . GLN A 1 122 ? 0.969 33.869 29.318 1.00 82.25 122 GLN A N 1
ATOM 1023 C CA . GLN A 1 122 ? -0.372 33.709 29.890 1.00 82.25 122 GLN A CA 1
ATOM 1024 C C . GLN A 1 122 ? -1.491 34.258 28.985 1.00 82.25 122 GLN A C 1
ATOM 1026 O O . GLN A 1 122 ? -2.602 33.733 29.003 1.00 82.25 122 GLN A O 1
ATOM 1031 N N . LYS A 1 123 ? -1.212 35.298 28.188 1.00 82.06 123 LYS A N 1
ATOM 1032 C CA . LYS A 1 123 ? -2.196 35.909 27.282 1.00 82.06 123 LYS A CA 1
ATOM 1033 C C . LYS A 1 123 ? -2.492 34.995 26.090 1.00 82.06 123 LYS A C 1
ATOM 1035 O O . LYS A 1 123 ? -3.657 34.791 25.759 1.00 82.06 123 LYS A O 1
ATOM 1040 N N . GLU A 1 124 ? -1.460 34.411 25.492 1.00 81.44 124 GLU A N 1
ATOM 1041 C CA . GLU A 1 124 ? -1.593 33.409 24.427 1.00 81.44 124 GLU A CA 1
ATOM 1042 C C . GLU A 1 124 ? -2.343 32.170 24.909 1.00 81.44 124 GLU A C 1
ATOM 1044 O O . GLU A 1 124 ? -3.231 31.695 24.210 1.00 81.44 124 GLU A O 1
ATOM 1049 N N . LEU A 1 125 ? -2.068 31.704 26.132 1.00 80.31 125 LEU A N 1
ATOM 1050 C CA . LEU A 1 125 ? -2.800 30.578 26.714 1.00 80.31 125 LEU A CA 1
ATOM 1051 C C . LEU A 1 125 ? -4.296 30.888 26.849 1.00 80.31 125 LEU A C 1
ATOM 1053 O O . LEU A 1 125 ? -5.121 30.047 26.513 1.00 80.31 125 LEU A O 1
ATOM 1057 N N . SER A 1 126 ? -4.653 32.092 27.313 1.00 81.75 126 SER A N 1
ATOM 1058 C CA . SER A 1 126 ? -6.065 32.473 27.456 1.00 81.75 126 SER A CA 1
ATOM 1059 C C . SER A 1 126 ? -6.808 32.532 26.121 1.00 81.75 126 SER A C 1
ATOM 1061 O O . SER A 1 126 ? -7.952 32.103 26.056 1.00 81.75 126 SER A O 1
ATOM 1063 N N . LEU A 1 127 ? -6.160 33.007 25.053 1.00 79.56 127 LEU A N 1
ATOM 1064 C CA . LEU A 1 127 ? -6.754 33.035 23.713 1.00 79.56 127 LEU A CA 1
ATOM 1065 C C . LEU A 1 127 ? -6.985 31.622 23.173 1.00 79.56 127 LEU A C 1
ATOM 1067 O O . LEU A 1 127 ? -8.074 31.335 22.695 1.00 79.56 127 LEU A O 1
ATOM 1071 N N . LEU A 1 128 ? -6.000 30.733 23.329 1.00 79.44 128 LEU A N 1
ATOM 1072 C CA . LEU A 1 128 ? -6.117 29.338 22.900 1.00 79.44 128 LEU A CA 1
ATOM 1073 C C . LEU A 1 128 ? -7.236 28.589 23.625 1.00 79.44 128 LEU A C 1
ATOM 1075 O O . LEU A 1 128 ? -7.953 27.822 22.999 1.00 79.44 128 LEU A O 1
ATOM 1079 N N . LEU A 1 129 ? -7.399 28.821 24.930 1.00 77.44 129 LEU A N 1
ATOM 1080 C CA . LEU A 1 129 ? -8.464 28.191 25.712 1.00 77.44 129 LEU A CA 1
ATOM 1081 C C . LEU A 1 129 ? -9.851 28.729 25.337 1.00 77.44 129 LEU A C 1
ATOM 1083 O O . LEU A 1 129 ? -10.802 27.961 25.301 1.00 77.44 129 LEU A O 1
ATOM 1087 N N . HIS A 1 130 ? -9.970 30.024 25.029 1.00 75.69 130 HIS A N 1
ATOM 1088 C CA . HIS A 1 130 ? -11.239 30.606 24.589 1.00 75.69 130 HIS A CA 1
ATOM 1089 C C . HIS A 1 130 ? -11.642 30.168 23.176 1.00 75.69 130 HIS A C 1
ATOM 1091 O O . HIS A 1 130 ? -12.827 29.976 22.932 1.00 75.69 130 HIS A O 1
ATOM 1097 N N . GLU A 1 131 ? -10.683 29.971 22.267 1.00 67.81 131 GLU A N 1
ATOM 1098 C CA . GLU A 1 131 ? -10.950 29.382 20.946 1.00 67.81 131 GLU A CA 1
ATOM 1099 C C . GLU A 1 131 ? -11.405 27.912 21.049 1.00 67.81 131 GLU A C 1
ATOM 1101 O O . GLU A 1 131 ? -12.178 27.461 20.212 1.00 67.81 131 GLU A O 1
ATOM 1106 N N . GLU A 1 132 ? -10.977 27.166 22.079 1.00 59.47 132 GLU A N 1
ATOM 1107 C CA . GLU A 1 132 ? -11.415 25.778 22.313 1.00 59.47 132 GLU A CA 1
ATOM 1108 C C . GLU A 1 132 ? -12.829 25.650 22.908 1.00 59.47 132 GLU A C 1
ATOM 1110 O O . GLU A 1 132 ? -13.412 24.571 22.811 1.00 59.47 132 GLU A O 1
ATOM 1115 N N . ASP A 1 133 ? -13.380 26.711 23.507 1.00 57.06 133 ASP A N 1
ATOM 1116 C CA . ASP A 1 133 ? -14.726 26.713 24.103 1.00 57.06 133 ASP A CA 1
ATOM 1117 C C . ASP A 1 133 ? -15.843 27.036 23.078 1.00 57.06 133 ASP A C 1
ATOM 1119 O O . ASP A 1 133 ? -17.026 26.880 23.395 1.00 57.06 133 ASP A O 1
ATOM 1123 N N . GLU A 1 134 ? -15.496 27.502 21.869 1.00 52.78 134 GLU A N 1
ATOM 1124 C CA . GLU A 1 134 ? -16.453 27.886 20.810 1.00 52.78 134 GLU A CA 1
ATOM 1125 C C . GLU A 1 134 ? -16.706 26.795 19.735 1.00 52.78 134 GLU A C 1
ATOM 1127 O O . GLU A 1 134 ? -17.589 26.986 18.894 1.00 52.78 134 GLU A O 1
ATOM 1132 N N . ASP A 1 135 ? -16.009 25.649 19.795 1.00 45.12 135 ASP A N 1
ATOM 1133 C CA . ASP A 1 135 ? -16.194 24.449 18.939 1.00 45.12 135 ASP A CA 1
ATOM 1134 C C . ASP A 1 135 ? -16.956 23.308 19.656 1.00 45.12 135 ASP A C 1
ATOM 1136 O O . ASP A 1 135 ? -17.760 22.608 18.987 1.00 45.12 135 ASP A O 1
#

Radius of gyration: 26.08 Å; chains: 1; bounding box: 46×56×63 Å

Secondary structure (DSSP, 8-state):
--SHHHHHHHIIIIIHHHHHHHH-PPPSSGGGS-----S-HHHHSEEEEEEEEBTTBEEETTEEEEEB-TTS-B----TTEEEEEEEETTT--EEEEETTEEEEEEEEEE---------SSHHHHHHHHHHHT--

Foldseek 3Di:
DPDDVVVVCCCVVPVVVVCCVVPVDCPPDVVPDPDPPPDDVQVVQKDKDKFFDAPQWTDDDFFIKHWADPVRHGDDDDGRDIWIWIARPVPRWIWTADPNDITGIDTPGGDDDPPPPDDPDPVSVVVVVVVVVVD

pLDDT: mean 84.82, std 11.78, range [45.12, 96.12]

Sequence (135 aa):
IKDYDELNVWFNTTYRKYLNQKFARNPIDPHSAFMPIEVNLSEIFTLRYIRKINNGIFSFQKNYYAPVDDDGKPYFIKSNTEVNVRIDVFTEDVFIIRYGKVIHCKIVSSRTYRQTSTAENQKELSLLLHEEDED